Protein AF-A0A7C5HUA9-F1 (afdb_monomer)

Sequence (42 aa):
RMACGVGACYSCSIETKRGRRKVCVDGPVFRWADVLWSELAV

Radius of gyration: 9.9 Å; Cα contacts (8 Å, |Δi|>4): 47; chains: 1; bounding box: 23×19×22 Å

Mean predicted aligned error: 2.81 Å

Solvent-accessible surface area (backbone atoms only — not comparable to full-atom values): 2763 Å² total; per-residue (Å²): 106,77,72,76,64,71,63,86,57,68,60,33,52,45,64,30,81,86,46,78,42,39,35,61,70,71,42,85,72,73,62,76,90,42,53,48,59,84,82,66,72,122

Structure (mmCIF, N/CA/C/O backbone):
data_AF-A0A7C5HUA9-F1
#
_entry.id   AF-A0A7C5HUA9-F1
#
loop_
_atom_site.group_PDB
_atom_site.id
_atom_site.type_symbol
_atom_site.label_atom_id
_atom_site.label_alt_id
_atom_site.label_comp_id
_atom_site.label_asym_id
_atom_site.label_entity_id
_atom_site.label_seq_id
_atom_site.pdbx_PDB_ins_code
_atom_site.Cartn_x
_atom_site.Cartn_y
_atom_site.Cartn_z
_atom_site.occupancy
_atom_site.B_iso_or_equiv
_atom_site.auth_seq_id
_atom_site.auth_comp_id
_atom_site.auth_asym_id
_atom_site.auth_atom_id
_atom_site.pdbx_PDB_model_num
ATOM 1 N N . ARG A 1 1 ? 8.155 3.760 -0.721 1.00 85.06 1 ARG A N 1
ATOM 2 C CA . ARG A 1 1 ? 8.869 4.048 -2.000 1.00 85.06 1 ARG A CA 1
ATOM 3 C C . ARG A 1 1 ? 8.860 2.793 -2.880 1.00 85.06 1 ARG A C 1
ATOM 5 O O . ARG A 1 1 ? 8.750 1.703 -2.343 1.00 85.06 1 ARG A O 1
ATOM 12 N N . MET A 1 2 ? 8.952 2.901 -4.207 1.00 92.69 2 MET A N 1
ATOM 13 C CA . MET A 1 2 ? 8.897 1.746 -5.124 1.00 92.69 2 MET A CA 1
ATOM 14 C C . MET A 1 2 ? 10.277 1.464 -5.745 1.00 92.69 2 MET A C 1
ATOM 16 O O . MET A 1 2 ? 10.951 2.412 -6.122 1.00 92.69 2 MET A O 1
ATOM 20 N N . ALA A 1 3 ? 10.691 0.190 -5.816 1.00 96.81 3 ALA A N 1
ATOM 21 C CA . ALA A 1 3 ? 11.963 -0.257 -6.398 1.00 96.81 3 ALA A CA 1
ATOM 22 C C . ALA A 1 3 ? 11.735 -1.016 -7.715 1.00 96.81 3 ALA A C 1
ATOM 24 O O . ALA A 1 3 ? 11.884 -0.428 -8.775 1.00 96.81 3 ALA A O 1
ATOM 25 N N . CYS A 1 4 ? 11.320 -2.293 -7.679 1.00 97.88 4 CYS A N 1
ATOM 26 C CA . CYS A 1 4 ? 11.162 -3.073 -8.920 1.00 97.88 4 CYS A CA 1
ATOM 27 C C . CYS A 1 4 ? 9.907 -2.728 -9.742 1.00 97.88 4 CYS A C 1
ATOM 29 O O . CYS A 1 4 ? 9.873 -3.007 -10.930 1.00 97.88 4 CYS A O 1
ATOM 31 N N . GLY A 1 5 ? 8.841 -2.223 -9.112 1.00 97.06 5 GLY A N 1
ATOM 32 C CA . GLY A 1 5 ? 7.572 -1.906 -9.786 1.00 97.06 5 GLY A CA 1
ATOM 33 C C . GLY A 1 5 ? 6.786 -3.078 -10.396 1.00 97.06 5 GLY A C 1
ATOM 34 O O . GLY A 1 5 ? 5.693 -2.849 -10.889 1.00 97.06 5 GLY A O 1
ATOM 35 N N . VAL A 1 6 ? 7.277 -4.320 -10.320 1.00 97.38 6 VAL A N 1
ATOM 36 C CA . VAL A 1 6 ? 6.670 -5.498 -10.987 1.00 97.38 6 VAL A CA 1
ATOM 37 C C . VAL A 1 6 ? 6.284 -6.627 -10.024 1.00 97.38 6 VAL A C 1
ATOM 39 O O . VAL A 1 6 ? 6.086 -7.769 -10.418 1.00 97.38 6 VAL A O 1
ATOM 42 N N . GLY A 1 7 ? 6.234 -6.343 -8.722 1.00 96.81 7 GLY A N 1
ATOM 43 C CA . GLY A 1 7 ? 5.850 -7.317 -7.694 1.00 96.81 7 GLY A CA 1
ATOM 44 C C . GLY A 1 7 ? 6.931 -8.329 -7.293 1.00 96.81 7 GLY A C 1
ATOM 45 O O . GLY A 1 7 ? 6.685 -9.113 -6.378 1.00 96.81 7 GLY A O 1
ATOM 46 N N . ALA A 1 8 ? 8.117 -8.280 -7.911 1.00 97.50 8 ALA A N 1
ATOM 47 C CA . ALA A 1 8 ? 9.250 -9.160 -7.605 1.00 97.50 8 ALA A CA 1
ATOM 48 C C . ALA A 1 8 ? 9.929 -8.848 -6.258 1.00 97.50 8 ALA A C 1
ATOM 50 O O . ALA A 1 8 ? 10.524 -9.721 -5.634 1.00 97.50 8 ALA A O 1
ATOM 51 N N . CYS A 1 9 ? 9.833 -7.600 -5.797 1.00 96.75 9 CYS A N 1
ATOM 52 C CA . CYS A 1 9 ? 10.358 -7.154 -4.508 1.00 96.75 9 CYS A CA 1
ATOM 53 C C . CYS A 1 9 ? 9.238 -6.617 -3.602 1.00 96.75 9 CYS A C 1
ATOM 55 O O . CYS A 1 9 ? 8.130 -6.335 -4.063 1.00 96.75 9 CYS A O 1
ATOM 57 N N . TYR A 1 10 ? 9.566 -6.359 -2.333 1.00 96.19 10 TYR A N 1
ATOM 58 C CA . TYR A 1 10 ? 8.626 -5.876 -1.311 1.00 96.19 10 TYR A CA 1
ATOM 59 C C . TYR A 1 10 ? 8.781 -4.396 -0.943 1.00 96.19 10 TYR A C 1
ATOM 61 O O . TYR A 1 10 ? 8.153 -3.932 0.001 1.00 96.19 10 TYR A O 1
ATOM 69 N N . SER A 1 11 ? 9.587 -3.620 -1.676 1.00 96.31 11 SER A N 1
ATOM 70 C CA . SER A 1 11 ? 9.881 -2.228 -1.293 1.00 96.31 11 SER A CA 1
ATOM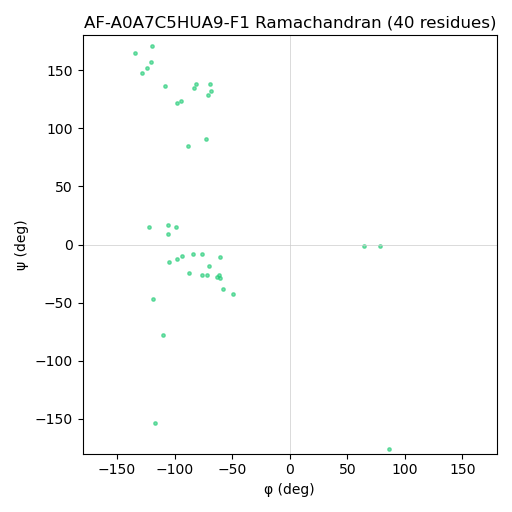 71 C C . SER A 1 11 ? 8.632 -1.335 -1.222 1.00 96.31 11 SER A C 1
ATOM 73 O O . SER A 1 11 ? 8.613 -0.350 -0.494 1.00 96.31 11 SER A O 1
ATOM 75 N N . CYS A 1 12 ? 7.612 -1.659 -2.023 1.00 96.38 12 CYS A N 1
ATOM 76 C CA . CYS A 1 12 ? 6.354 -0.926 -2.111 1.00 96.38 12 CYS A CA 1
ATOM 77 C C . CYS A 1 12 ? 5.228 -1.575 -1.291 1.00 96.38 12 CYS A C 1
ATOM 79 O O . CYS A 1 12 ? 4.059 -1.283 -1.535 1.00 96.38 12 CYS A O 1
ATOM 81 N N . SER A 1 13 ? 5.557 -2.490 -0.374 1.00 95.62 13 SER A N 1
ATOM 82 C CA . SER A 1 13 ? 4.565 -3.043 0.542 1.00 95.62 13 SER A CA 1
ATOM 83 C C . SER A 1 13 ? 4.099 -1.994 1.545 1.00 95.62 13 SER A C 1
ATOM 85 O O . SER A 1 13 ? 4.911 -1.245 2.082 1.00 95.62 13 SER A O 1
ATOM 87 N N . I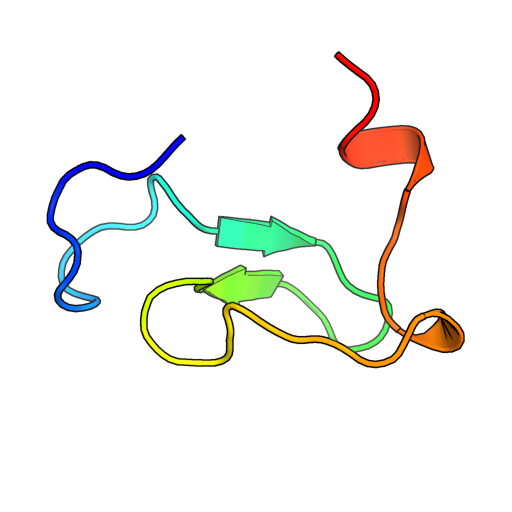LE A 1 14 ? 2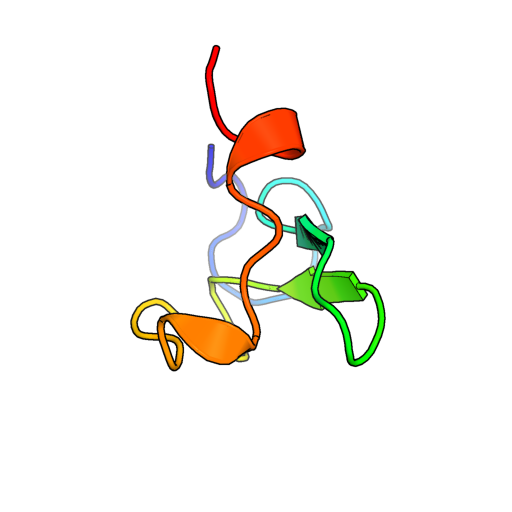.794 -1.977 1.798 1.00 94.69 14 ILE A N 1
ATOM 88 C CA . ILE A 1 14 ? 2.139 -1.159 2.819 1.00 94.69 14 ILE A CA 1
ATOM 89 C C . ILE A 1 14 ? 1.265 -2.059 3.687 1.00 94.69 14 ILE A C 1
ATOM 91 O O . ILE A 1 14 ? 0.714 -3.052 3.193 1.00 94.69 14 ILE A O 1
ATOM 95 N N . GLU A 1 15 ? 1.135 -1.720 4.964 1.00 94.88 15 GLU A N 1
ATOM 96 C CA . GLU A 1 15 ? 0.211 -2.412 5.853 1.00 94.88 15 GLU A CA 1
ATOM 97 C C . GLU A 1 15 ? -1.207 -1.863 5.662 1.00 94.88 15 GLU A C 1
ATOM 9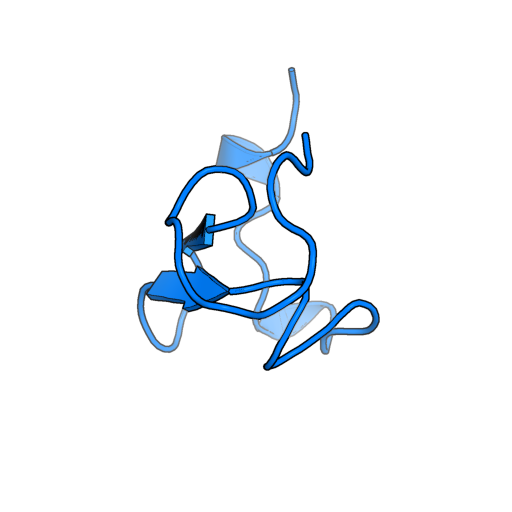9 O O . GLU A 1 15 ? -1.435 -0.662 5.479 1.00 94.88 15 GLU A O 1
ATOM 104 N N . THR A 1 16 ? -2.182 -2.765 5.644 1.00 95.00 16 THR A N 1
ATOM 105 C CA . THR A 1 16 ? -3.600 -2.419 5.517 1.00 95.00 16 THR A CA 1
ATOM 106 C C . THR A 1 16 ? -4.389 -3.215 6.542 1.00 95.00 16 THR A C 1
ATOM 108 O O . THR A 1 16 ? -3.934 -4.247 7.028 1.00 95.00 16 THR A O 1
ATOM 111 N N . LYS A 1 17 ? -5.638 -2.830 6.805 1.00 95.44 17 LYS A N 1
ATOM 112 C CA . LYS A 1 17 ? -6.546 -3.609 7.669 1.00 95.44 17 LYS A CA 1
ATOM 113 C C . LYS A 1 17 ? -6.821 -5.030 7.158 1.00 95.44 17 LYS A C 1
ATOM 115 O O . LYS A 1 17 ? -7.423 -5.833 7.860 1.00 95.44 17 LYS A O 1
ATOM 120 N N . ARG A 1 18 ? -6.423 -5.334 5.920 1.00 92.94 18 ARG A N 1
ATOM 121 C CA . ARG A 1 18 ? -6.557 -6.642 5.266 1.00 92.94 18 ARG A CA 1
ATOM 122 C C . ARG A 1 18 ? -5.217 -7.382 5.175 1.00 92.94 18 ARG A C 1
ATOM 124 O O . ARG A 1 18 ? -5.095 -8.297 4.364 1.00 92.94 18 ARG A O 1
ATOM 131 N N . GLY A 1 19 ? -4.230 -6.953 5.958 1.00 94.44 19 GLY A N 1
ATOM 132 C CA . GLY A 1 19 ? -2.850 -7.413 5.900 1.00 94.44 19 GLY A CA 1
ATOM 133 C C . GLY A 1 19 ? -2.012 -6.656 4.872 1.00 94.44 19 GLY A C 1
ATOM 134 O O . GLY A 1 19 ? -2.470 -5.713 4.212 1.00 94.44 19 GLY A O 1
ATOM 135 N N . ARG A 1 20 ? -0.767 -7.099 4.715 1.00 95.19 20 ARG A N 1
ATOM 136 C CA . ARG 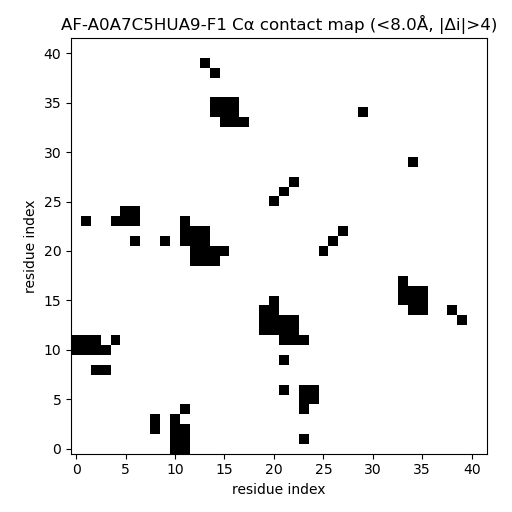A 1 20 ? 0.229 -6.424 3.886 1.00 95.19 20 ARG A CA 1
ATOM 137 C C . ARG A 1 20 ? -0.067 -6.562 2.393 1.00 95.19 20 ARG A C 1
ATOM 139 O O . ARG A 1 20 ? -0.232 -7.668 1.882 1.00 95.19 20 ARG A O 1
ATOM 146 N N . ARG A 1 21 ? -0.079 -5.439 1.674 1.00 96.00 21 ARG A N 1
ATOM 147 C CA . ARG A 1 21 ? -0.349 -5.364 0.224 1.00 96.00 21 ARG A CA 1
ATOM 148 C C . ARG A 1 21 ? 0.793 -4.685 -0.515 1.00 96.00 21 ARG A C 1
ATOM 150 O O . ARG A 1 21 ? 1.493 -3.865 0.070 1.00 96.00 21 ARG A O 1
ATOM 157 N N . LYS A 1 22 ? 1.014 -5.017 -1.788 1.00 97.19 22 LYS A N 1
ATOM 158 C CA . LYS A 1 22 ? 2.039 -4.391 -2.642 1.00 97.19 22 LYS A CA 1
ATOM 159 C C . LYS A 1 22 ? 1.402 -3.316 -3.514 1.00 97.19 22 LYS A C 1
ATOM 161 O O . LYS A 1 22 ? 0.562 -3.627 -4.344 1.00 97.19 22 LYS A O 1
ATOM 166 N N . VAL A 1 23 ? 1.858 -2.069 -3.416 1.00 97.25 23 VAL A N 1
ATOM 167 C CA . VAL A 1 23 ? 1.313 -0.949 -4.209 1.00 97.25 23 VAL A CA 1
ATOM 168 C C . VAL A 1 23 ? 1.409 -1.192 -5.719 1.00 97.25 23 VAL A C 1
ATOM 170 O O . VAL A 1 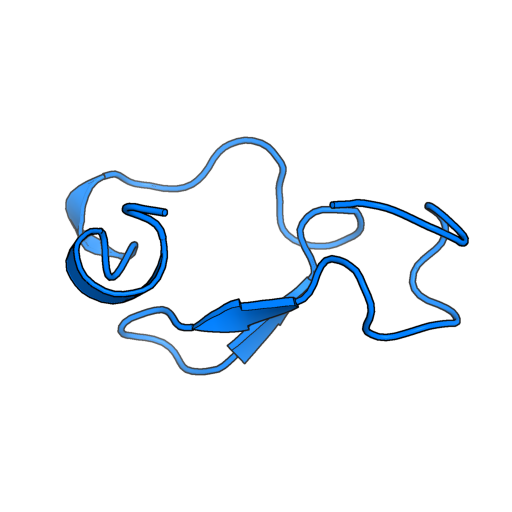23 ? 0.480 -0.850 -6.438 1.00 97.25 23 VAL A O 1
ATOM 173 N N . CYS A 1 24 ? 2.491 -1.803 -6.211 1.00 97.56 24 CYS A N 1
ATOM 174 C CA . CYS A 1 24 ? 2.665 -2.051 -7.648 1.00 97.56 24 CYS A CA 1
ATOM 175 C C . CYS A 1 24 ? 1.832 -3.213 -8.217 1.00 97.56 24 CYS A C 1
ATOM 177 O O . CYS A 1 24 ? 1.829 -3.394 -9.428 1.00 97.56 24 CYS A O 1
ATOM 179 N N . VAL A 1 25 ? 1.164 -4.004 -7.368 1.00 96.88 25 VAL A N 1
ATOM 180 C CA . VAL A 1 25 ? 0.335 -5.150 -7.788 1.00 96.88 25 VAL A CA 1
ATOM 181 C C . VAL A 1 25 ? -1.122 -4.953 -7.368 1.00 96.88 25 VAL A C 1
ATOM 183 O O . VAL A 1 25 ? -2.024 -5.131 -8.174 1.00 96.88 25 VAL A O 1
ATOM 186 N N . ASP A 1 26 ? -1.343 -4.553 -6.115 1.00 96.94 26 ASP A N 1
ATOM 187 C CA . ASP A 1 26 ? -2.664 -4.399 -5.496 1.00 96.94 26 ASP A CA 1
ATOM 188 C C . ASP A 1 26 ? -3.180 -2.945 -5.507 1.00 96.94 26 ASP A C 1
ATOM 190 O O . ASP A 1 26 ? -4.333 -2.707 -5.147 1.00 96.94 26 ASP A O 1
ATOM 194 N N . GLY A 1 27 ? -2.314 -1.972 -5.822 1.00 93.69 27 GLY A N 1
ATOM 195 C CA . GLY A 1 27 ? -2.586 -0.529 -5.803 1.00 93.69 27 GLY A CA 1
ATOM 196 C C . GLY A 1 27 ? -2.479 0.116 -7.195 1.00 93.69 27 GLY 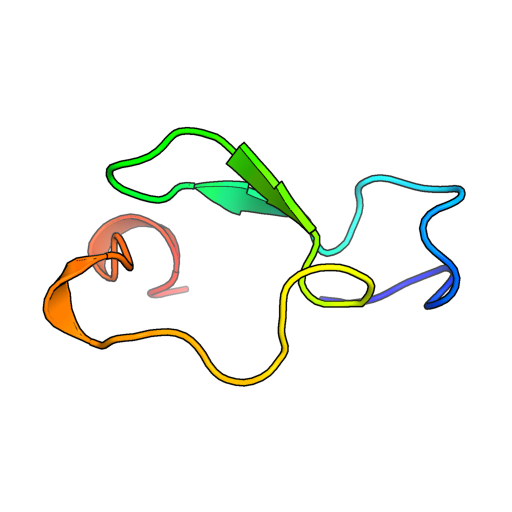A C 1
ATOM 197 O O 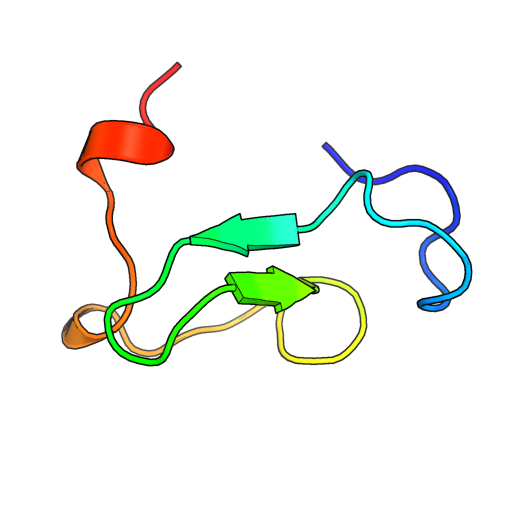. GLY A 1 27 ? -2.681 -0.570 -8.193 1.00 93.69 27 GLY A O 1
ATOM 198 N N . PRO A 1 28 ? -2.173 1.429 -7.313 1.00 93.44 28 PRO A N 1
ATOM 199 C CA . PRO A 1 28 ? -1.785 2.380 -6.262 1.00 93.44 28 PRO A CA 1
ATOM 200 C C . PRO A 1 28 ? -2.962 3.022 -5.519 1.00 93.44 28 PRO A C 1
ATOM 202 O O . PRO A 1 28 ? -2.754 3.722 -4.529 1.00 93.44 28 PRO A O 1
ATOM 205 N N . VAL A 1 29 ? -4.188 2.795 -5.990 1.00 96.00 29 VAL A N 1
ATOM 206 C CA . VAL A 1 29 ? -5.405 3.334 -5.384 1.00 96.00 29 VAL A CA 1
ATOM 207 C C . VAL A 1 29 ? -5.988 2.300 -4.434 1.00 96.00 29 VAL A C 1
ATOM 209 O O . VAL A 1 29 ? -6.308 1.182 -4.828 1.00 96.00 29 VAL A O 1
ATOM 212 N N . PHE A 1 30 ? -6.159 2.694 -3.178 1.00 94.88 30 PHE A N 1
ATOM 213 C CA . PHE A 1 30 ? -6.768 1.872 -2.142 1.00 94.88 30 PHE A CA 1
ATOM 214 C C . PHE A 1 30 ? -7.998 2.575 -1.585 1.00 94.88 30 PHE A C 1
ATOM 216 O O . PHE A 1 30 ? -8.120 3.800 -1.639 1.00 94.88 30 PHE A O 1
ATOM 223 N N . ARG A 1 31 ? -8.914 1.801 -0.998 1.00 95.56 31 ARG A N 1
ATOM 224 C CA . ARG A 1 31 ? -10.026 2.394 -0.255 1.00 95.56 31 ARG A CA 1
ATOM 225 C C . ARG A 1 31 ? -9.478 3.058 0.997 1.00 95.56 31 ARG A C 1
ATOM 227 O O . ARG A 1 31 ? -8.749 2.427 1.760 1.00 95.56 31 ARG A O 1
ATOM 234 N N . TRP A 1 32 ? -9.899 4.295 1.237 1.00 93.50 32 TRP A N 1
ATOM 235 C CA . TRP A 1 32 ? -9.452 5.101 2.375 1.00 93.50 32 TRP A CA 1
ATOM 236 C C . TRP A 1 32 ? -9.528 4.350 3.710 1.00 93.50 32 TRP A C 1
ATOM 238 O O . TRP A 1 32 ? -8.600 4.395 4.512 1.00 93.50 32 TRP A O 1
ATOM 248 N N . ALA A 1 33 ? -10.622 3.612 3.915 1.00 95.12 33 ALA A N 1
ATOM 249 C CA . ALA A 1 33 ? -10.878 2.865 5.139 1.00 95.12 33 ALA A CA 1
ATOM 250 C C . ALA A 1 33 ? -9.971 1.638 5.338 1.00 95.12 33 ALA A C 1
ATOM 252 O O . ALA A 1 33 ? -9.890 1.162 6.469 1.00 95.12 33 ALA A O 1
ATOM 253 N N . ASP A 1 34 ? -9.322 1.120 4.289 1.00 94.88 34 ASP A N 1
ATOM 254 C CA . ASP A 1 34 ? -8.449 -0.058 4.375 1.00 94.88 34 ASP A CA 1
ATOM 255 C C . ASP A 1 34 ? -7.000 0.315 4.740 1.00 94.88 34 ASP A C 1
ATOM 257 O O . ASP A 1 34 ? -6.284 -0.522 5.284 1.00 94.88 34 ASP A O 1
ATOM 261 N N . VAL A 1 35 ? -6.560 1.545 4.458 1.00 94.44 35 VAL A N 1
ATOM 262 C CA . VAL A 1 35 ? -5.163 1.979 4.628 1.00 94.44 35 VAL A CA 1
ATOM 263 C C . VAL A 1 35 ? -4.879 2.399 6.075 1.00 94.44 35 VAL A C 1
ATOM 265 O O . VAL A 1 35 ? -5.657 3.137 6.682 1.00 94.44 35 VAL A O 1
ATOM 268 N N . LEU A 1 36 ? -3.746 1.948 6.626 1.00 94.38 36 LEU A N 1
ATOM 269 C CA . LEU A 1 36 ? -3.245 2.368 7.939 1.00 94.38 36 LEU A CA 1
ATOM 270 C C . LEU A 1 36 ? -2.361 3.614 7.790 1.00 94.38 36 LEU A C 1
ATOM 272 O O . LEU A 1 36 ? -1.143 3.539 7.667 1.00 94.38 36 LEU A O 1
ATOM 276 N N . TRP A 1 37 ? -2.994 4.788 7.776 1.00 90.50 37 TRP A N 1
ATOM 277 C CA . TRP A 1 37 ? -2.316 6.068 7.521 1.00 90.50 37 TRP A CA 1
ATOM 278 C C . TRP A 1 37 ? -1.264 6.445 8.574 1.00 90.50 37 TRP A C 1
ATOM 280 O O . TRP A 1 37 ? -0.284 7.102 8.235 1.00 90.50 37 TRP A O 1
ATOM 290 N N . SER A 1 38 ? -1.420 5.990 9.821 1.00 88.69 38 SER A N 1
ATOM 291 C CA . SER A 1 38 ? -0.437 6.193 10.895 1.00 88.69 38 SER A CA 1
ATOM 292 C C . SER A 1 38 ? 0.924 5.558 10.604 1.00 88.69 38 SER A C 1
ATOM 294 O O . SER A 1 38 ? 1.928 6.025 11.120 1.00 88.69 38 SER A O 1
ATOM 296 N N . GLU A 1 39 ? 0.965 4.511 9.778 1.00 83.81 39 GLU A N 1
ATOM 297 C CA . GLU A 1 39 ? 2.198 3.797 9.415 1.00 83.81 39 GLU A CA 1
ATOM 298 C C . GLU A 1 39 ? 2.832 4.326 8.118 1.00 83.81 39 GLU A C 1
ATOM 300 O O . GLU A 1 39 ? 3.952 3.960 7.768 1.00 83.81 39 GLU A O 1
ATOM 305 N N . LEU A 1 40 ? 2.112 5.186 7.392 1.00 84.06 40 LEU A N 1
ATOM 306 C CA . LEU A 1 40 ? 2.553 5.793 6.133 1.00 84.06 40 LEU A CA 1
ATOM 307 C C . LEU A 1 40 ? 2.958 7.260 6.282 1.00 84.06 40 LEU A C 1
ATOM 309 O O . LEU A 1 40 ? 3.592 7.800 5.377 1.00 84.06 40 LEU A O 1
ATOM 313 N N . ALA A 1 41 ? 2.586 7.897 7.393 1.00 72.06 41 ALA A N 1
ATOM 314 C CA . ALA A 1 41 ? 3.009 9.244 7.734 1.00 72.06 41 ALA A CA 1
ATOM 315 C C . ALA A 1 41 ? 4.487 9.230 8.160 1.00 72.06 41 ALA A C 1
ATOM 317 O O . ALA A 1 41 ? 4.808 9.021 9.328 1.00 72.06 41 ALA A O 1
ATOM 318 N N . VAL A 1 42 ? 5.375 9.425 7.183 1.00 59.88 42 VAL A N 1
ATOM 319 C CA . VAL A 1 42 ? 6.803 9.727 7.363 1.00 59.88 42 VAL A CA 1
ATOM 320 C C . VAL A 1 42 ? 7.134 10.973 6.564 1.00 59.88 42 VAL A C 1
ATOM 322 O O . VAL A 1 42 ? 6.745 11.013 5.374 1.00 59.88 42 VAL A O 1
#

Nearest PDB structures (foldseek):
  5vj7-assembly1_B  TM=9.358E-01  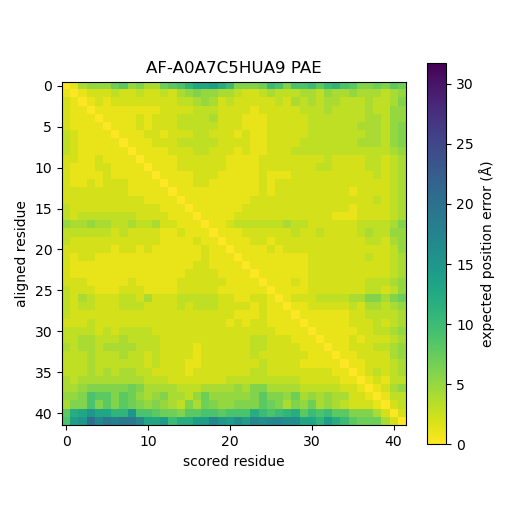e=5.658E-02  Pyrococcus furiosus COM1
  4ylf-assembly2_C  TM=9.147E-01  e=4.847E-02  Thermotoga maritima MSB8
  4yry-assembly1_A  TM=9.323E-01  e=1.227E-01  Thermotoga maritima
  5jca-assembly1_S  TM=9.095E-01  e=1.547E-01  Pyrococcus furiosus
  7kcm-assembly1_C  TM=6.155E-01  e=4.939E-01  Homo sapiens

Foldseek 3Di:
DDDPLPPPDCPQWFQWCVGIDHCSPPHPDDDPNGHPVVRVPD

Secondary structure (DSSP, 8-state):
--SSSSSSSSTTEE-BBTB-EEHHHH-S---GGGB-GGGT--

pLDDT: mean 93.14, std 7.07, range [59.88, 97.88]